Protein AF-A0A845XY53-F1 (afdb_monomer_lite)

Secondary structure (DSSP, 8-state):
-PPP--GGG--HHHHHHHH-------TTSSGGGTTTPPPPPHHHHHHHHHHHHHHHHHTTT---HHHHIIIIIHHHHHHTTTTSTT----PPPP---------

Structure (mmCIF, N/CA/C/O backbone):
data_AF-A0A845XY53-F1
#
_entry.id   AF-A0A845XY53-F1
#
loop_
_atom_site.group_PDB
_atom_site.id
_atom_site.type_symbol
_atom_site.label_atom_id
_atom_site.label_alt_id
_atom_site.label_comp_id
_atom_site.label_asym_id
_atom_site.label_entity_id
_atom_site.label_seq_id
_atom_site.pdbx_PDB_ins_code
_atom_site.Cartn_x
_atom_site.Cartn_y
_atom_site.Cartn_z
_atom_site.occupancy
_atom_site.B_iso_or_equiv
_atom_site.auth_seq_id
_atom_site.auth_comp_id
_atom_site.auth_asym_id
_atom_site.auth_atom_id
_atom_site.pdbx_PDB_model_num
ATOM 1 N N . MET A 1 1 ? 23.910 -23.567 -19.118 1.00 55.78 1 MET A N 1
ATOM 2 C CA . MET A 1 1 ? 24.424 -23.160 -17.791 1.00 55.78 1 MET A CA 1
ATOM 3 C C . MET A 1 1 ? 23.435 -22.165 -17.209 1.00 55.78 1 MET A C 1
ATOM 5 O O . MET A 1 1 ? 22.980 -21.318 -17.964 1.00 55.78 1 MET A O 1
ATOM 9 N N . ALA A 1 2 ? 23.038 -22.313 -15.944 1.00 73.25 2 ALA A N 1
ATOM 10 C CA . ALA A 1 2 ? 22.100 -21.394 -15.298 1.00 73.25 2 ALA A CA 1
ATOM 11 C C . ALA A 1 2 ? 22.874 -20.252 -14.625 1.00 73.25 2 ALA A C 1
ATOM 13 O O . ALA A 1 2 ? 23.869 -20.502 -13.947 1.00 73.25 2 ALA A O 1
ATOM 14 N N . THR A 1 3 ? 22.430 -19.014 -14.827 1.00 76.81 3 THR A N 1
ATOM 15 C CA . THR A 1 3 ? 23.0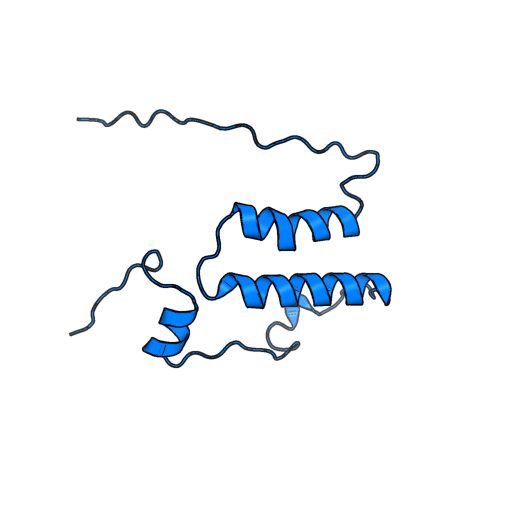25 -17.821 -14.215 1.00 76.81 3 THR A CA 1
ATOM 16 C C . THR A 1 3 ? 22.161 -17.391 -13.038 1.00 76.81 3 THR A C 1
ATOM 18 O O . THR A 1 3 ? 20.955 -17.218 -13.190 1.00 76.81 3 THR A O 1
ATOM 21 N N . ILE A 1 4 ? 22.772 -17.218 -11.866 1.00 83.00 4 ILE A N 1
ATOM 22 C CA . ILE A 1 4 ? 22.087 -16.728 -10.666 1.00 83.00 4 ILE A CA 1
ATOM 23 C C . ILE A 1 4 ? 22.080 -15.199 -10.716 1.00 83.00 4 ILE A C 1
ATOM 25 O O . ILE A 1 4 ? 23.132 -14.577 -10.870 1.00 83.00 4 ILE A O 1
ATOM 29 N N . ILE A 1 5 ? 20.900 -14.595 -10.588 1.00 81.00 5 ILE A N 1
ATOM 30 C CA . ILE A 1 5 ? 20.724 -13.141 -10.573 1.00 81.00 5 ILE A CA 1
ATOM 31 C C . ILE A 1 5 ? 20.254 -12.729 -9.178 1.00 81.00 5 ILE A C 1
ATOM 33 O O . ILE A 1 5 ? 19.333 -13.328 -8.631 1.00 81.00 5 ILE A O 1
ATOM 37 N N . SER A 1 6 ? 20.892 -11.710 -8.599 1.00 83.12 6 SER A N 1
ATOM 38 C CA . SER A 1 6 ? 20.473 -11.153 -7.309 1.00 83.12 6 SER A CA 1
ATOM 39 C C . SER A 1 6 ? 19.165 -10.367 -7.467 1.00 83.12 6 SER A C 1
ATOM 41 O O . SER A 1 6 ? 19.129 -9.484 -8.329 1.00 83.12 6 SER A O 1
ATOM 43 N N . PRO A 1 7 ? 18.137 -10.591 -6.625 1.00 74.81 7 PRO A N 1
ATOM 44 C CA . PRO A 1 7 ? 16.888 -9.822 -6.661 1.00 74.81 7 PRO A CA 1
ATOM 45 C C . PRO A 1 7 ? 17.100 -8.311 -6.517 1.00 74.81 7 PRO A C 1
ATOM 47 O O . PRO A 1 7 ? 16.433 -7.531 -7.180 1.00 74.81 7 PRO A O 1
ATOM 50 N N . SER A 1 8 ? 18.101 -7.890 -5.737 1.00 78.44 8 SER A N 1
ATOM 51 C CA . SER A 1 8 ? 18.461 -6.475 -5.550 1.00 78.44 8 SER A CA 1
ATOM 52 C C . SER A 1 8 ? 18.958 -5.759 -6.814 1.00 78.44 8 SER A C 1
ATOM 54 O O . SER A 1 8 ? 19.156 -4.549 -6.792 1.00 78.44 8 SER A O 1
ATOM 56 N N . LYS A 1 9 ? 19.196 -6.494 -7.908 1.00 81.56 9 LYS A N 1
ATOM 57 C CA . LYS A 1 9 ? 19.649 -5.960 -9.203 1.00 81.56 9 LYS A CA 1
ATOM 58 C C . LYS A 1 9 ? 18.551 -5.954 -10.268 1.00 81.56 9 LYS A C 1
ATOM 60 O O . LYS A 1 9 ? 18.861 -5.741 -11.438 1.00 81.56 9 LYS A O 1
ATOM 65 N N . LEU A 1 10 ? 17.310 -6.261 -9.897 1.00 81.31 10 LEU A N 1
ATOM 66 C CA . LEU A 1 10 ? 16.181 -6.340 -10.816 1.00 81.31 10 LEU A CA 1
ATOM 67 C C . LEU A 1 10 ? 15.070 -5.398 -10.352 1.00 81.31 10 LEU A C 1
ATOM 69 O O . LEU A 1 10 ? 14.668 -5.431 -9.191 1.00 81.31 10 LEU A O 1
ATOM 73 N N . SER A 1 11 ? 14.562 -4.584 -11.273 1.00 82.12 11 SER A N 1
ATOM 74 C CA . SER A 1 11 ? 13.266 -3.917 -11.118 1.00 82.12 11 SER A CA 1
ATOM 75 C C . SER A 1 11 ? 12.116 -4.892 -11.412 1.00 82.12 11 SER A C 1
ATOM 77 O O . SER A 1 11 ? 12.329 -5.969 -11.975 1.00 82.12 11 SER A O 1
ATOM 79 N N . LEU A 1 12 ? 10.878 -4.520 -11.072 1.00 80.31 12 LEU A N 1
ATOM 80 C CA . LEU A 1 12 ? 9.704 -5.292 -11.504 1.00 80.31 12 LEU A CA 1
ATOM 81 C C . LEU A 1 12 ? 9.615 -5.351 -13.036 1.00 80.31 12 LEU A C 1
ATOM 83 O O . LEU A 1 12 ? 9.391 -6.426 -13.587 1.00 80.31 12 LEU A O 1
ATOM 87 N N . SER A 1 13 ? 9.911 -4.240 -13.714 1.00 84.06 13 SER A N 1
ATOM 88 C CA . SER A 1 13 ? 9.966 -4.172 -15.179 1.00 84.06 13 SER A CA 1
ATOM 89 C C . SER A 1 13 ? 10.996 -5.149 -15.765 1.00 84.06 13 SER A C 1
ATOM 91 O O . SER A 1 13 ? 10.697 -5.885 -16.703 1.00 84.06 13 SER A O 1
ATOM 93 N N . ASP A 1 14 ? 12.189 -5.255 -15.160 1.00 86.81 14 ASP A N 1
ATOM 94 C CA . ASP A 1 14 ? 13.196 -6.247 -15.567 1.00 86.81 14 ASP A CA 1
ATOM 95 C C . ASP A 1 14 ? 12.678 -7.684 -15.463 1.00 86.81 14 ASP A C 1
ATOM 97 O O . ASP A 1 14 ? 13.035 -8.537 -16.280 1.00 86.81 14 ASP A O 1
ATOM 101 N N . VAL A 1 15 ? 11.899 -7.974 -14.420 1.00 86.50 15 VAL A N 1
ATOM 102 C CA . VAL A 1 15 ? 11.361 -9.308 -14.160 1.00 86.50 15 VAL A CA 1
ATOM 103 C C . VAL A 1 15 ? 10.274 -9.659 -15.179 1.00 86.50 15 VAL A C 1
ATOM 105 O O . VAL A 1 15 ? 10.305 -10.753 -15.750 1.00 86.50 15 VAL A O 1
ATOM 108 N N . GLU A 1 16 ? 9.361 -8.731 -15.463 1.00 88.31 16 GLU A N 1
ATOM 109 C CA . GLU A 1 16 ? 8.331 -8.885 -16.498 1.00 88.31 16 GLU A CA 1
ATOM 110 C C . GLU A 1 16 ? 8.966 -9.139 -17.874 1.00 88.31 16 GLU A C 1
ATOM 112 O O . GLU A 1 16 ? 8.638 -10.117 -18.552 1.00 88.31 16 GLU A O 1
ATOM 117 N N . ASP A 1 17 ? 9.960 -8.334 -18.257 1.00 89.12 17 ASP A N 1
ATOM 118 C CA . ASP A 1 17 ? 10.579 -8.417 -19.579 1.00 89.12 17 ASP A CA 1
ATOM 119 C C . ASP A 1 17 ? 11.420 -9.681 -19.782 1.00 89.12 17 ASP A C 1
ATOM 121 O O . ASP A 1 17 ? 11.328 -10.325 -20.842 1.00 89.12 17 ASP A O 1
ATOM 125 N N . LYS A 1 18 ? 12.240 -10.043 -18.784 1.00 89.56 18 LYS A N 1
ATOM 126 C CA . LYS A 1 18 ? 13.191 -11.167 -18.872 1.00 89.56 18 LYS A CA 1
ATOM 127 C C . LYS A 1 18 ? 12.512 -12.517 -18.706 1.00 89.56 18 LYS A C 1
ATOM 129 O O . LYS A 1 18 ? 12.895 -13.466 -19.387 1.00 89.56 18 LYS A O 1
ATOM 134 N N . PHE A 1 19 ? 11.521 -12.607 -17.823 1.00 89.31 19 PHE A N 1
ATOM 135 C CA . PHE A 1 19 ? 10.879 -13.876 -17.476 1.00 89.31 19 PHE A CA 1
ATOM 136 C C . PHE A 1 19 ? 9.470 -14.019 -18.055 1.00 89.31 19 PHE A C 1
ATOM 138 O O . PHE A 1 19 ? 8.852 -15.064 -17.870 1.00 89.31 19 PHE A O 1
ATOM 145 N N . LYS A 1 20 ? 8.977 -13.005 -18.785 1.00 89.75 20 LYS A N 1
ATOM 146 C CA . LYS A 1 20 ? 7.622 -12.973 -19.363 1.00 89.75 20 LYS A CA 1
ATOM 147 C C . LYS A 1 20 ? 6.534 -13.176 -18.307 1.00 89.75 20 LYS A C 1
ATOM 149 O O . LYS A 1 20 ? 5.489 -13.756 -18.595 1.00 89.75 20 LYS A O 1
ATOM 154 N N . LEU A 1 21 ? 6.802 -12.710 -17.087 1.00 88.81 21 LEU A N 1
ATOM 155 C CA . LEU A 1 21 ? 5.825 -12.718 -16.006 1.00 88.81 21 LEU A CA 1
ATOM 156 C C . LEU A 1 21 ? 4.789 -11.621 -16.232 1.00 88.81 21 LEU A C 1
ATOM 158 O O . LEU A 1 21 ? 5.062 -10.608 -16.874 1.00 88.81 21 LEU A O 1
ATOM 162 N N . GLN A 1 22 ? 3.595 -11.853 -15.702 1.00 86.06 22 GLN A N 1
ATOM 163 C CA . GLN A 1 22 ? 2.476 -10.927 -15.773 1.00 86.06 22 GLN A CA 1
ATOM 164 C C . GLN A 1 22 ? 1.928 -10.708 -14.370 1.00 86.06 22 GLN A C 1
ATOM 166 O O . GLN A 1 22 ? 1.860 -11.644 -13.571 1.00 86.06 22 GLN A O 1
ATOM 171 N N . GLU A 1 23 ? 1.523 -9.475 -14.082 1.00 82.88 23 GLU A N 1
ATOM 172 C CA . GLU A 1 23 ? 0.790 -9.170 -12.862 1.00 82.88 23 GLU A CA 1
ATOM 173 C C . GLU A 1 23 ? -0.556 -9.908 -12.863 1.00 82.88 23 GLU A C 1
ATOM 175 O O . GLU A 1 23 ? -1.335 -9.815 -13.815 1.00 82.88 23 GLU A O 1
ATOM 180 N N . VAL A 1 24 ? -0.857 -10.610 -11.771 1.00 87.50 24 VAL A N 1
ATOM 181 C CA . VAL A 1 24 ? -2.179 -11.200 -11.572 1.00 87.50 24 VAL A CA 1
ATOM 182 C C . VAL A 1 24 ? -3.132 -10.131 -11.042 1.00 87.50 24 VAL A C 1
ATOM 184 O O . VAL A 1 24 ? -2.927 -9.570 -9.968 1.00 87.50 24 VAL A O 1
ATOM 187 N N . ILE A 1 25 ? -4.183 -9.848 -11.810 1.00 84.00 25 ILE A N 1
ATOM 188 C CA . ILE A 1 25 ? -5.220 -8.861 -11.461 1.00 84.00 25 ILE A CA 1
ATOM 189 C C . ILE A 1 25 ? -6.507 -9.494 -10.928 1.00 84.00 25 ILE A C 1
ATOM 191 O O . ILE A 1 25 ? -7.432 -8.764 -10.576 1.00 84.00 25 ILE A O 1
ATOM 195 N N . ASP A 1 26 ? -6.560 -10.822 -10.885 1.00 88.81 26 ASP A N 1
ATOM 196 C CA . ASP A 1 26 ? -7.700 -11.580 -10.389 1.00 88.81 26 ASP A CA 1
ATOM 197 C C . ASP A 1 26 ? -7.870 -11.367 -8.871 1.00 88.81 26 ASP A C 1
ATOM 199 O O . ASP A 1 26 ? -6.971 -11.727 -8.102 1.00 88.81 26 ASP A O 1
ATOM 203 N N . PRO A 1 27 ? -8.992 -10.773 -8.417 1.00 82.38 27 PRO A N 1
ATOM 204 C CA . PRO A 1 27 ? -9.271 -10.591 -6.996 1.00 82.38 27 PRO A CA 1
ATOM 205 C C . PRO A 1 27 ? -9.380 -11.907 -6.217 1.00 82.38 27 PRO A C 1
ATOM 207 O O . PRO A 1 27 ? -9.170 -11.897 -5.008 1.00 82.38 27 PRO A O 1
ATOM 210 N N . GLU A 1 28 ? -9.695 -13.017 -6.889 1.00 86.00 28 GLU A N 1
ATOM 211 C CA . GLU A 1 28 ? -9.848 -14.340 -6.275 1.00 86.00 28 GLU A CA 1
ATOM 212 C C . GLU A 1 28 ? -8.549 -15.155 -6.280 1.00 86.00 28 GLU A C 1
ATOM 214 O O . GLU A 1 28 ? -8.548 -16.306 -5.858 1.00 86.00 28 GLU A O 1
ATOM 219 N N . PHE A 1 29 ? -7.424 -14.577 -6.719 1.00 89.06 29 PHE A N 1
ATOM 220 C CA . PHE A 1 29 ? -6.147 -15.296 -6.757 1.00 89.06 29 PHE A CA 1
ATOM 221 C C . PHE A 1 29 ? -5.621 -15.665 -5.361 1.00 89.06 29 PHE A C 1
ATOM 223 O O . PHE A 1 29 ? -5.014 -16.720 -5.193 1.00 89.06 29 PHE A O 1
ATOM 230 N N . PHE A 1 30 ? -5.879 -14.807 -4.369 1.00 88.31 30 PHE A N 1
ATOM 231 C CA . PHE A 1 30 ? -5.627 -15.065 -2.948 1.00 88.31 30 PHE A CA 1
ATOM 232 C C . PHE A 1 30 ? -6.958 -15.004 -2.190 1.00 88.31 30 PHE A C 1
ATOM 234 O O . PHE A 1 30 ? -7.254 -13.983 -1.556 1.00 88.31 30 PHE A O 1
ATOM 241 N N . PRO A 1 31 ? -7.803 -16.047 -2.294 1.00 86.56 31 PRO A N 1
ATOM 242 C CA . PRO A 1 31 ? -9.128 -16.044 -1.679 1.00 86.56 31 PRO A CA 1
ATOM 243 C C . PRO A 1 31 ? -9.043 -15.829 -0.161 1.00 86.56 31 PRO A C 1
ATOM 245 O O . PRO A 1 31 ? -9.849 -15.099 0.413 1.00 86.56 31 PRO A O 1
ATOM 248 N N . GLU A 1 32 ? -7.989 -16.335 0.482 1.00 89.50 32 GLU A N 1
ATOM 249 C CA . GLU A 1 32 ? -7.723 -16.146 1.908 1.00 89.50 32 GLU A CA 1
ATOM 250 C C . GLU A 1 32 ? -7.553 -14.673 2.317 1.00 89.50 32 GLU A C 1
ATOM 252 O O . GLU A 1 32 ? -7.736 -14.331 3.484 1.00 89.50 32 GLU A O 1
ATOM 257 N N . CYS A 1 33 ? -7.210 -13.792 1.372 1.00 83.25 33 CYS A N 1
ATOM 258 C CA . CYS A 1 33 ? -7.064 -12.359 1.608 1.00 83.25 33 CYS A CA 1
ATOM 259 C C . CYS A 1 33 ? -8.364 -11.572 1.412 1.00 83.25 33 CYS A C 1
ATOM 261 O O . CYS A 1 33 ? -8.387 -10.389 1.743 1.00 83.25 33 CYS A O 1
ATOM 263 N N . VAL A 1 34 ? -9.419 -12.181 0.863 1.00 83.00 34 VAL A N 1
ATOM 264 C CA . VAL A 1 34 ? -10.716 -11.525 0.600 1.00 83.00 34 VAL A CA 1
ATOM 265 C C . VAL A 1 34 ? -11.876 -12.165 1.363 1.00 83.00 34 VAL A C 1
ATOM 267 O O . VAL A 1 34 ? -12.925 -11.540 1.535 1.00 83.00 34 VAL A O 1
ATOM 270 N N . GLU A 1 35 ? -11.692 -13.382 1.868 1.00 88.44 35 GLU A N 1
ATOM 271 C CA . GLU A 1 35 ? -12.675 -14.074 2.692 1.00 88.44 35 GLU A CA 1
ATOM 272 C C . GLU A 1 35 ? -12.871 -13.400 4.060 1.00 88.44 35 GLU A C 1
ATOM 274 O O . GLU A 1 35 ? -11.926 -13.000 4.736 1.00 88.44 35 GLU A O 1
ATOM 279 N N . ASN A 1 36 ? -14.131 -13.323 4.504 1.00 87.88 36 ASN A N 1
ATOM 280 C CA . ASN A 1 36 ? -14.532 -12.839 5.834 1.00 87.88 36 ASN A CA 1
ATOM 281 C C . ASN A 1 36 ? -14.080 -11.407 6.191 1.00 87.88 36 ASN A C 1
ATOM 283 O O . ASN A 1 36 ? -14.016 -11.055 7.371 1.00 87.88 36 ASN A O 1
ATOM 287 N N . LEU A 1 37 ? -13.803 -10.562 5.195 1.00 87.50 37 LEU A N 1
ATOM 288 C CA . LEU A 1 37 ? -13.498 -9.154 5.427 1.00 87.50 37 LEU A CA 1
ATOM 289 C C . LEU A 1 37 ? -14.762 -8.327 5.724 1.00 87.50 37 LEU A C 1
ATOM 291 O O . LEU A 1 37 ? -15.838 -8.610 5.187 1.00 87.50 37 LEU A O 1
ATOM 295 N N . PRO A 1 38 ? -14.649 -7.268 6.547 1.00 88.94 38 PRO A N 1
ATOM 296 C CA . PRO A 1 38 ? -15.733 -6.311 6.719 1.00 88.94 38 PRO A CA 1
ATOM 297 C C . PRO A 1 38 ? -16.044 -5.601 5.396 1.00 88.94 38 PRO A C 1
ATOM 299 O O . PRO A 1 38 ? -15.167 -5.393 4.554 1.00 88.94 38 PRO A O 1
ATOM 302 N N . GLN A 1 39 ? -17.303 -5.198 5.215 1.00 89.94 39 GLN A N 1
ATOM 303 C CA . GLN A 1 39 ? -17.669 -4.392 4.056 1.00 89.94 39 GLN A CA 1
ATOM 304 C C . GLN A 1 39 ? -17.082 -2.988 4.171 1.00 89.94 39 GLN A C 1
ATOM 306 O O . GLN A 1 39 ? -17.227 -2.327 5.196 1.00 89.94 39 GLN A O 1
ATOM 311 N N . LEU A 1 40 ? -16.458 -2.544 3.084 1.00 91.38 40 LEU A N 1
ATOM 312 C CA . LEU A 1 40 ? -15.958 -1.185 2.934 1.00 91.38 40 LEU A CA 1
ATOM 313 C C . LEU A 1 40 ? -17.083 -0.258 2.476 1.00 91.38 40 LEU A C 1
ATOM 315 O O . LEU A 1 40 ? -17.882 -0.613 1.603 1.00 91.38 40 LEU A O 1
ATOM 319 N N . SER A 1 41 ? -17.094 0.954 3.014 1.00 94.69 41 SER A N 1
ATOM 320 C CA . SER A 1 41 ? -17.845 2.072 2.458 1.00 94.69 41 SER A CA 1
ATOM 321 C C . SER A 1 41 ? -17.300 2.476 1.084 1.00 94.69 41 SER A C 1
ATOM 323 O O . SER A 1 41 ? -16.164 2.173 0.711 1.00 94.69 41 SER A O 1
ATOM 325 N N . GLU A 1 42 ? -18.112 3.215 0.330 1.00 95.50 42 GLU A N 1
ATOM 326 C CA . GLU A 1 42 ? -17.718 3.723 -0.986 1.00 95.50 42 GLU A CA 1
ATOM 327 C C . GLU A 1 42 ? -16.478 4.629 -0.910 1.00 95.50 42 GLU A C 1
ATOM 329 O O . GLU A 1 42 ? -15.585 4.549 -1.750 1.00 95.50 42 GLU A O 1
ATOM 334 N N . ILE A 1 43 ? -16.387 5.453 0.136 1.00 93.88 43 ILE A N 1
ATOM 335 C CA . ILE A 1 43 ? -15.258 6.368 0.338 1.00 93.88 43 ILE A CA 1
ATOM 336 C C . ILE A 1 43 ? -13.974 5.578 0.614 1.00 93.88 43 ILE A C 1
ATOM 338 O O . ILE A 1 43 ? -12.948 5.843 -0.012 1.00 93.88 43 ILE A O 1
ATOM 342 N N . GLU A 1 44 ? -14.029 4.578 1.500 1.00 94.06 44 GLU A N 1
ATOM 343 C CA . GLU A 1 44 ? -12.877 3.715 1.792 1.00 94.06 44 GLU A CA 1
ATOM 344 C C . GLU A 1 44 ? -12.395 2.993 0.534 1.00 94.06 44 GLU A C 1
ATOM 346 O O . GLU A 1 44 ? -11.197 2.982 0.248 1.00 94.06 44 GLU A O 1
ATOM 351 N N . ARG A 1 45 ? -13.324 2.454 -0.265 1.00 93.75 45 ARG A N 1
ATOM 352 C CA . ARG A 1 45 ? -12.999 1.792 -1.532 1.00 93.75 45 ARG A CA 1
ATOM 353 C C . ARG A 1 45 ? -12.278 2.734 -2.494 1.00 93.75 45 ARG A C 1
ATOM 355 O O . ARG A 1 45 ? -11.208 2.386 -2.983 1.00 93.75 45 ARG A O 1
ATOM 362 N N . GLN A 1 46 ? -12.802 3.940 -2.707 1.00 94.94 46 GLN A N 1
ATOM 363 C CA . GLN A 1 46 ? -12.182 4.925 -3.600 1.00 94.94 46 GLN A CA 1
ATOM 364 C C . GLN A 1 46 ? -10.775 5.333 -3.140 1.00 94.94 46 GLN A C 1
ATOM 366 O O . GLN A 1 46 ? -9.869 5.501 -3.963 1.00 94.94 46 GLN A O 1
ATOM 371 N N . MET A 1 47 ? -10.565 5.475 -1.828 1.00 93.44 47 MET A N 1
ATOM 372 C CA . MET A 1 47 ? -9.249 5.792 -1.269 1.00 93.44 47 MET A CA 1
ATOM 373 C C . MET A 1 47 ? -8.255 4.638 -1.464 1.00 93.44 47 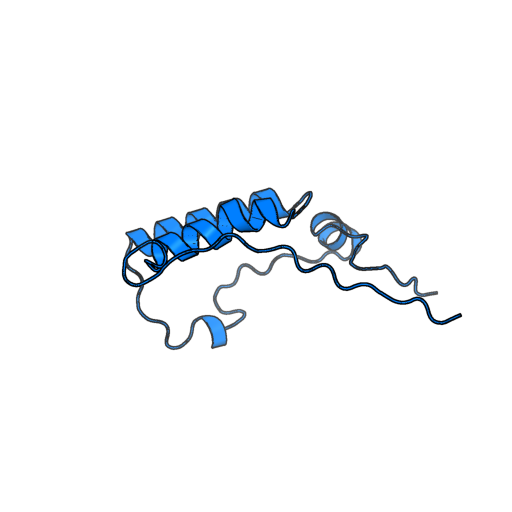MET A C 1
ATOM 375 O O . MET A 1 47 ? -7.118 4.881 -1.880 1.00 93.44 47 MET A O 1
ATOM 379 N N . LEU A 1 48 ? -8.687 3.394 -1.238 1.00 93.38 48 LEU A N 1
ATOM 380 C CA . LEU A 1 48 ? -7.870 2.195 -1.453 1.00 93.38 48 LEU A CA 1
ATOM 381 C C . LEU A 1 48 ? -7.525 1.986 -2.932 1.00 93.38 48 LEU A C 1
ATOM 383 O O . LEU A 1 48 ? -6.367 1.718 -3.259 1.00 93.38 48 LEU A O 1
ATOM 387 N N . ASP A 1 49 ? -8.490 2.180 -3.834 1.00 93.31 49 ASP A N 1
ATOM 388 C CA . ASP A 1 49 ? -8.275 2.075 -5.280 1.00 93.31 49 ASP A CA 1
ATOM 389 C C . ASP A 1 49 ? -7.246 3.104 -5.764 1.00 93.31 49 ASP A C 1
ATOM 391 O O . ASP A 1 49 ? -6.347 2.779 -6.547 1.00 93.31 49 ASP A O 1
ATOM 395 N N . ARG A 1 50 ? -7.305 4.335 -5.238 1.00 93.25 50 ARG A N 1
ATOM 396 C CA . ARG A 1 50 ? -6.312 5.375 -5.530 1.00 93.25 50 ARG A CA 1
ATOM 397 C C . ARG A 1 50 ? -4.919 5.009 -5.013 1.00 93.25 50 ARG A C 1
ATOM 399 O O . ARG A 1 50 ? -3.947 5.176 -5.750 1.00 93.25 50 ARG A O 1
ATOM 406 N N . ALA A 1 51 ? -4.805 4.512 -3.780 1.00 92.44 51 ALA A N 1
ATOM 407 C CA . ALA A 1 51 ? -3.523 4.083 -3.213 1.00 92.44 51 ALA A CA 1
ATOM 408 C C . ALA A 1 51 ? -2.899 2.944 -4.042 1.00 92.44 51 ALA A C 1
ATOM 410 O O . ALA A 1 51 ? -1.721 3.009 -4.404 1.00 92.44 51 ALA A O 1
ATOM 411 N N . LYS A 1 52 ? -3.712 1.954 -4.438 1.00 90.31 52 LYS A N 1
ATOM 412 C CA . LYS A 1 52 ? -3.304 0.847 -5.317 1.00 90.31 52 LYS A CA 1
ATOM 413 C C . LYS A 1 52 ? -2.815 1.348 -6.676 1.00 90.31 52 LYS A C 1
ATOM 415 O O . LYS A 1 52 ? -1.750 0.932 -7.128 1.00 90.31 52 LYS A O 1
ATOM 420 N N . ALA A 1 53 ? -3.563 2.244 -7.322 1.00 90.50 53 ALA A N 1
ATOM 421 C CA . ALA A 1 53 ? -3.188 2.802 -8.621 1.00 90.50 53 ALA A CA 1
ATOM 422 C C . ALA A 1 53 ? -1.865 3.586 -8.557 1.00 90.50 53 ALA A C 1
ATOM 424 O O . ALA A 1 53 ? -0.992 3.388 -9.403 1.00 90.50 53 ALA A O 1
ATOM 425 N N . ASN A 1 54 ? -1.688 4.419 -7.526 1.00 89.50 54 ASN A N 1
ATOM 426 C CA . ASN A 1 54 ? -0.453 5.177 -7.316 1.00 89.50 54 ASN A CA 1
ATOM 427 C C . ASN A 1 54 ? 0.749 4.251 -7.111 1.00 89.50 54 ASN A C 1
ATOM 429 O O . ASN A 1 54 ? 1.781 4.441 -7.753 1.00 89.50 54 ASN A O 1
ATOM 433 N N . TYR A 1 55 ? 0.611 3.234 -6.253 1.00 87.12 55 TYR A N 1
ATOM 434 C CA . TYR A 1 55 ? 1.671 2.256 -6.022 1.00 87.12 55 TYR A CA 1
ATOM 435 C C . TYR A 1 55 ? 2.084 1.558 -7.318 1.00 87.12 55 TYR A C 1
ATOM 437 O O . TYR A 1 55 ? 3.262 1.572 -7.656 1.00 87.12 55 TYR A O 1
ATOM 445 N N . LYS A 1 56 ? 1.118 1.021 -8.077 1.00 85.19 56 LYS A N 1
ATOM 446 C CA . LYS A 1 56 ? 1.380 0.324 -9.347 1.00 85.19 56 LYS A CA 1
ATOM 447 C C . LYS A 1 56 ? 2.097 1.184 -10.380 1.00 85.19 56 LYS A C 1
ATOM 449 O O . LYS A 1 56 ? 2.872 0.665 -11.175 1.00 85.19 56 LYS A O 1
ATOM 454 N N . TYR A 1 57 ? 1.788 2.477 -10.427 1.00 84.81 57 TYR A N 1
ATOM 455 C CA . TYR A 1 57 ? 2.457 3.389 -11.344 1.00 84.81 57 TYR A CA 1
ATOM 456 C C . TYR A 1 57 ? 3.910 3.628 -10.921 1.00 84.81 57 TYR A C 1
ATOM 458 O O . TYR A 1 57 ? 4.817 3.529 -11.740 1.00 84.81 57 TYR A O 1
ATOM 466 N N . LEU A 1 58 ? 4.130 3.909 -9.636 1.00 83.56 58 LEU A N 1
ATOM 467 C CA . LEU A 1 58 ? 5.438 4.308 -9.123 1.00 83.56 58 LEU A CA 1
ATOM 468 C C . LEU A 1 58 ? 6.395 3.125 -8.917 1.00 83.56 58 LEU A C 1
ATOM 470 O O . LEU A 1 58 ? 7.608 3.312 -8.928 1.00 83.56 58 LEU A O 1
ATOM 474 N N . SER A 1 59 ? 5.876 1.906 -8.750 1.00 78.75 59 SER A N 1
ATOM 475 C CA . SER A 1 59 ? 6.690 0.723 -8.466 1.00 78.75 59 SER A CA 1
ATOM 476 C C . SER A 1 59 ? 7.436 0.137 -9.664 1.00 78.75 59 SER A C 1
ATOM 478 O O . SER A 1 59 ? 8.253 -0.767 -9.487 1.00 78.75 59 SER A O 1
ATOM 480 N N . LYS A 1 60 ? 7.196 0.655 -10.872 1.00 75.75 60 LYS A N 1
ATOM 481 C CA . LYS A 1 60 ? 7.784 0.131 -12.112 1.00 75.75 60 LYS A CA 1
ATOM 482 C C . LYS A 1 60 ? 9.274 0.424 -12.269 1.00 75.75 60 LYS A C 1
ATOM 484 O O . LYS A 1 60 ? 9.995 -0.431 -12.779 1.00 75.75 60 LYS A O 1
ATOM 489 N N . ASP A 1 61 ? 9.730 1.586 -11.805 1.00 67.75 61 ASP A N 1
ATOM 490 C CA . ASP A 1 61 ? 11.077 2.079 -12.122 1.00 67.75 61 ASP A CA 1
ATOM 491 C C . ASP A 1 61 ? 12.015 2.125 -10.905 1.00 67.75 61 ASP A C 1
ATOM 493 O O . ASP A 1 61 ? 13.196 1.807 -11.038 1.00 67.75 61 ASP A O 1
ATOM 497 N N . LEU A 1 62 ? 11.515 2.462 -9.707 1.00 62.78 62 LEU A N 1
ATOM 498 C CA . LEU A 1 62 ? 12.260 2.324 -8.450 1.00 62.78 62 LEU A CA 1
ATOM 499 C C . LEU A 1 62 ? 11.317 2.490 -7.247 1.00 62.78 62 LEU A C 1
ATOM 501 O O . LEU A 1 62 ? 10.791 3.575 -7.000 1.00 62.78 62 LEU A O 1
ATOM 505 N N . VAL A 1 63 ? 11.123 1.431 -6.460 1.00 62.56 63 VAL A N 1
ATOM 506 C CA . VAL A 1 63 ? 10.359 1.518 -5.207 1.00 62.56 63 VAL A CA 1
ATOM 507 C C . VAL A 1 63 ? 11.296 1.990 -4.100 1.00 62.56 63 VAL A C 1
ATOM 509 O O . VAL A 1 63 ? 11.918 1.187 -3.409 1.00 62.56 63 VAL A O 1
ATOM 512 N N . LEU A 1 64 ? 11.422 3.306 -3.950 1.00 74.06 64 LEU A N 1
ATOM 513 C CA . LEU A 1 64 ? 12.070 3.888 -2.778 1.00 74.06 64 LEU A CA 1
ATOM 514 C C . LEU A 1 64 ? 11.143 3.732 -1.571 1.00 74.06 64 LEU A C 1
ATOM 516 O O . LEU A 1 64 ? 9.945 4.008 -1.660 1.00 74.06 64 LEU A O 1
ATOM 520 N N . GLU A 1 65 ? 11.702 3.306 -0.445 1.00 80.94 65 GLU A N 1
ATOM 521 C CA . GLU A 1 65 ? 10.976 3.119 0.814 1.00 80.94 65 GLU A CA 1
ATOM 522 C C . GLU A 1 65 ? 10.128 4.348 1.179 1.00 80.94 65 GLU A C 1
ATOM 524 O O . GLU A 1 65 ? 8.935 4.224 1.454 1.00 80.94 65 GLU A O 1
ATOM 529 N N . ASP A 1 66 ? 10.709 5.545 1.073 1.00 82.94 66 ASP A N 1
ATOM 530 C CA . ASP A 1 66 ? 10.030 6.814 1.358 1.00 82.94 66 ASP A CA 1
ATOM 531 C C . ASP A 1 66 ? 8.804 7.050 0.474 1.00 82.94 66 ASP A C 1
ATOM 533 O O . ASP A 1 66 ? 7.783 7.584 0.915 1.00 82.94 66 ASP A O 1
ATOM 537 N N . LEU A 1 67 ? 8.872 6.615 -0.782 1.00 84.12 67 LEU A N 1
ATOM 538 C CA . LEU A 1 67 ? 7.760 6.742 -1.705 1.00 84.12 67 LEU A CA 1
ATOM 539 C C . LEU A 1 67 ? 6.631 5.774 -1.333 1.00 84.12 67 LEU A C 1
ATOM 541 O O . LEU A 1 67 ? 5.472 6.185 -1.328 1.00 84.12 67 LEU A O 1
ATOM 545 N N . VAL A 1 68 ? 6.949 4.541 -0.924 1.00 85.06 68 VAL A N 1
ATOM 546 C CA . VAL A 1 68 ? 5.950 3.599 -0.378 1.00 85.06 68 VAL A CA 1
ATOM 547 C C . VAL A 1 68 ? 5.310 4.160 0.886 1.00 85.06 68 VAL A C 1
ATOM 549 O O . VAL A 1 68 ? 4.083 4.113 1.021 1.00 85.06 68 VAL A O 1
ATOM 552 N N . LYS A 1 69 ? 6.116 4.745 1.782 1.00 89.00 69 LYS A N 1
ATOM 553 C CA . LYS A 1 69 ? 5.618 5.415 2.987 1.00 89.00 69 LYS A CA 1
ATOM 554 C C . LYS A 1 69 ? 4.605 6.497 2.616 1.00 89.00 69 LYS A C 1
ATOM 556 O O . LYS A 1 69 ? 3.505 6.515 3.156 1.00 89.00 69 LYS A O 1
ATOM 561 N N . MET A 1 70 ? 4.928 7.345 1.643 1.00 87.88 70 MET A N 1
ATOM 562 C CA . MET A 1 70 ? 4.073 8.462 1.244 1.00 87.88 70 MET A CA 1
ATOM 563 C C . MET A 1 70 ? 2.782 8.038 0.530 1.00 87.88 70 MET A C 1
ATOM 565 O O . MET A 1 70 ? 1.731 8.617 0.797 1.00 87.88 70 MET A O 1
ATOM 569 N N . VAL A 1 71 ? 2.839 7.075 -0.396 1.00 89.31 71 VAL A N 1
ATOM 570 C CA . VAL A 1 71 ? 1.712 6.790 -1.311 1.00 89.31 71 VAL A CA 1
ATOM 571 C C . VAL A 1 71 ? 0.865 5.587 -0.909 1.00 89.31 71 VAL A C 1
ATOM 573 O O . VAL A 1 71 ? -0.240 5.436 -1.429 1.00 89.31 71 VAL A O 1
ATOM 576 N N . VAL A 1 72 ? 1.364 4.754 0.009 1.00 90.19 72 VAL A N 1
ATOM 577 C CA . VAL A 1 72 ? 0.663 3.563 0.505 1.00 90.19 72 VAL A CA 1
ATOM 578 C C . VAL A 1 72 ? 0.471 3.638 2.011 1.00 90.19 72 VAL A C 1
ATOM 580 O O . VAL A 1 72 ? -0.664 3.672 2.476 1.00 90.19 72 VAL A O 1
ATOM 583 N N . VAL A 1 73 ? 1.560 3.695 2.781 1.00 91.62 73 VAL A N 1
ATOM 584 C CA . VAL A 1 73 ? 1.480 3.531 4.241 1.00 91.62 73 VAL A CA 1
ATOM 585 C C . VAL A 1 73 ? 0.739 4.696 4.888 1.00 91.62 73 VAL A C 1
ATOM 587 O O . VAL A 1 73 ? -0.222 4.471 5.617 1.00 91.62 73 VAL A O 1
ATOM 590 N N . SER A 1 74 ? 1.132 5.937 4.597 1.00 92.25 74 SER A N 1
ATOM 591 C CA . SER A 1 74 ? 0.512 7.117 5.202 1.00 92.25 74 SER A CA 1
ATOM 592 C C . SER A 1 74 ? -0.989 7.235 4.890 1.00 92.25 74 SER A C 1
ATOM 594 O O . SER A 1 74 ? -1.760 7.422 5.830 1.00 92.25 74 SER A O 1
ATOM 596 N N . PRO A 1 75 ? -1.455 7.050 3.635 1.00 93.19 75 PRO A N 1
ATOM 597 C CA . PRO A 1 75 ? -2.887 7.014 3.335 1.00 93.19 75 PRO A CA 1
ATOM 598 C C . PRO A 1 75 ? -3.656 5.917 4.079 1.00 93.19 75 PRO A C 1
ATOM 600 O O . PRO A 1 75 ? -4.777 6.155 4.518 1.00 93.19 75 PRO A O 1
ATOM 603 N N . LEU A 1 76 ? -3.073 4.723 4.241 1.00 93.88 76 LEU A N 1
ATOM 604 C CA . LEU A 1 76 ? -3.719 3.631 4.976 1.00 93.88 76 LEU A CA 1
ATOM 605 C C . LEU A 1 76 ? -3.808 3.923 6.476 1.00 93.88 76 LEU A C 1
ATOM 607 O O . LEU A 1 76 ? -4.823 3.619 7.098 1.00 93.88 76 LEU A O 1
ATOM 611 N N . LEU A 1 77 ? -2.767 4.528 7.055 1.00 93.19 77 LEU A N 1
ATOM 612 C CA . LEU A 1 77 ? -2.773 4.938 8.458 1.00 93.19 77 LEU A CA 1
ATOM 613 C C . LEU A 1 77 ? -3.826 6.016 8.727 1.00 93.19 77 LEU A C 1
ATOM 615 O O . LEU A 1 77 ? -4.517 5.946 9.744 1.00 93.19 77 LEU A O 1
ATOM 619 N N . ASP A 1 78 ? -3.966 6.977 7.814 1.00 92.69 78 ASP A N 1
ATOM 620 C CA . ASP A 1 78 ? -5.014 7.995 7.881 1.00 92.69 78 ASP A CA 1
ATOM 621 C C . ASP A 1 78 ? -6.409 7.366 7.786 1.00 92.69 78 ASP A C 1
ATOM 623 O O . ASP A 1 78 ? -7.247 7.587 8.660 1.00 92.69 78 ASP A O 1
ATOM 627 N N . LEU A 1 79 ? -6.626 6.500 6.786 1.00 93.12 79 LEU A N 1
ATOM 628 C CA . LEU A 1 79 ? -7.905 5.819 6.565 1.00 93.12 79 LEU A CA 1
ATOM 629 C C . LEU A 1 79 ? -8.332 4.974 7.772 1.00 93.12 79 LEU A C 1
ATOM 631 O O . LEU A 1 79 ? -9.502 4.960 8.138 1.00 93.12 79 LEU A O 1
ATOM 635 N N . ALA A 1 80 ? -7.377 4.305 8.419 1.00 91.75 80 ALA A N 1
ATOM 636 C CA . ALA A 1 80 ? -7.618 3.508 9.618 1.00 91.75 80 ALA A CA 1
ATOM 637 C C . 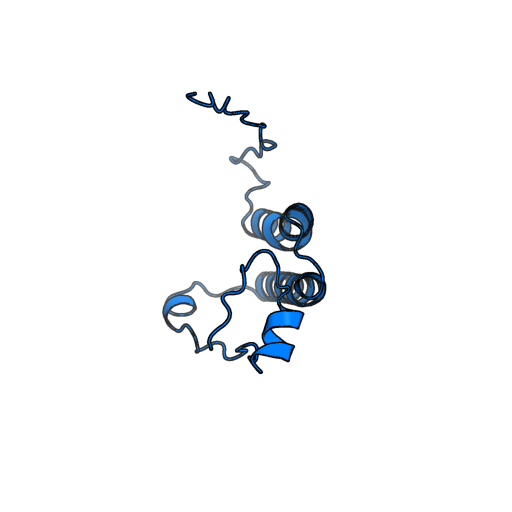ALA A 1 80 ? -7.714 4.345 10.913 1.00 91.75 80 ALA A C 1
ATOM 639 O O . ALA A 1 80 ? -7.892 3.786 11.995 1.00 91.75 80 ALA A O 1
ATOM 640 N N . GLY A 1 81 ? -7.589 5.676 10.835 1.00 93.12 81 GLY A N 1
ATOM 641 C CA . GLY A 1 81 ? -7.719 6.577 11.981 1.00 93.12 81 GLY A CA 1
ATOM 642 C C . GLY A 1 81 ? -6.512 6.589 12.925 1.00 93.12 81 GLY A C 1
ATOM 643 O O . GLY A 1 81 ? -6.605 7.122 14.029 1.00 93.12 81 GLY A O 1
ATOM 644 N N . PHE A 1 82 ? -5.354 6.058 12.519 1.00 93.62 82 PHE A N 1
ATOM 645 C CA . PHE A 1 82 ? -4.154 6.008 13.370 1.00 93.62 82 PHE A CA 1
ATOM 646 C C . PHE A 1 82 ? -3.514 7.379 13.626 1.00 93.62 82 PHE A C 1
ATOM 648 O O . PHE A 1 82 ? -2.649 7.510 14.494 1.00 93.62 82 PHE A O 1
ATOM 655 N N . TYR A 1 83 ? -3.940 8.412 12.900 1.00 92.50 83 TYR A N 1
ATOM 656 C CA . TYR A 1 83 ? -3.556 9.803 13.153 1.00 92.50 83 TYR A CA 1
ATOM 657 C C . TYR A 1 83 ? -4.473 10.510 14.156 1.00 92.50 83 TYR A C 1
ATOM 659 O O . TYR A 1 83 ? -4.232 11.663 14.513 1.00 92.50 83 TYR A O 1
ATOM 667 N N . GLN A 1 84 ? -5.505 9.818 14.638 1.00 93.69 84 GLN A N 1
ATOM 668 C CA . GLN A 1 84 ? -6.478 10.342 15.586 1.00 93.69 84 GLN A CA 1
ATOM 669 C C . GLN A 1 84 ? -6.217 9.798 17.004 1.00 93.69 84 GLN A C 1
ATOM 671 O O . GLN A 1 84 ? -5.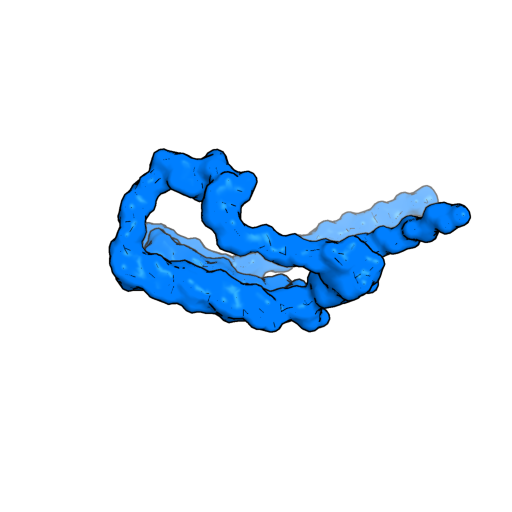594 8.745 17.175 1.00 93.69 84 GLN A O 1
ATOM 676 N N . PRO A 1 85 ? -6.690 10.492 18.059 1.00 93.12 85 PRO A N 1
ATOM 677 C CA . PRO A 1 85 ? -6.630 9.967 19.420 1.00 93.12 85 PRO A CA 1
ATOM 678 C C . PRO A 1 85 ? -7.276 8.571 19.532 1.00 93.12 85 PRO A C 1
ATOM 680 O O . PRO A 1 85 ? -8.291 8.327 18.883 1.00 93.12 85 PRO A O 1
ATOM 683 N N . PRO A 1 86 ? -6.748 7.666 20.382 1.00 93.94 86 PRO A N 1
ATOM 684 C CA . PRO A 1 86 ? -5.674 7.867 21.362 1.00 93.94 86 PRO A CA 1
ATOM 685 C C . PRO A 1 86 ? -4.258 7.621 20.809 1.00 93.94 86 PRO A C 1
ATOM 687 O O . PRO A 1 86 ? -3.293 7.604 21.581 1.00 93.94 86 PRO A O 1
ATOM 690 N N . PHE A 1 87 ? -4.116 7.405 19.502 1.00 92.25 87 PHE A N 1
ATOM 691 C CA . PHE A 1 87 ? -2.839 7.058 18.894 1.00 92.25 87 PHE A CA 1
ATOM 692 C C . PHE A 1 87 ? -1.902 8.269 18.820 1.00 92.25 87 PHE A C 1
ATOM 694 O O . PHE A 1 87 ? -2.322 9.417 18.670 1.00 92.25 87 PHE A O 1
ATOM 701 N N . LYS A 1 88 ? -0.598 8.008 18.965 1.00 86.44 88 LYS A N 1
ATOM 702 C CA . LYS A 1 88 ? 0.463 9.011 18.825 1.00 86.44 88 LYS A CA 1
ATOM 703 C C . LYS A 1 88 ? 1.518 8.481 17.875 1.00 86.44 88 LYS A C 1
ATOM 705 O O . LYS A 1 88 ? 2.258 7.563 18.225 1.00 86.44 88 LYS A O 1
ATOM 710 N N . VAL A 1 89 ? 1.599 9.087 16.699 1.00 82.56 89 VAL A N 1
ATOM 711 C CA . VAL A 1 89 ? 2.646 8.782 15.727 1.00 82.56 89 VAL A CA 1
ATOM 712 C C . VAL A 1 89 ? 3.973 9.338 16.232 1.00 82.56 89 VAL A C 1
ATOM 714 O O . VAL A 1 89 ? 4.045 10.467 16.721 1.00 82.56 89 VAL A O 1
ATOM 717 N N . LYS A 1 90 ? 5.029 8.536 16.119 1.00 81.38 90 LYS A N 1
ATOM 718 C CA . LYS A 1 90 ? 6.411 8.966 16.328 1.00 81.38 90 LYS A CA 1
ATOM 719 C C . LYS A 1 90 ? 7.169 8.752 15.029 1.00 81.38 90 LYS A C 1
ATOM 721 O O . LYS A 1 90 ? 6.914 7.768 14.340 1.00 81.38 90 LYS A O 1
ATOM 726 N N . ALA A 1 91 ? 8.084 9.662 14.716 1.00 75.62 91 ALA A N 1
ATOM 727 C CA . ALA A 1 91 ? 9.046 9.416 13.654 1.00 75.62 91 ALA A CA 1
ATOM 728 C C . ALA A 1 91 ? 9.897 8.190 14.016 1.00 75.62 91 ALA A C 1
ATOM 730 O O . ALA A 1 91 ? 10.165 7.945 15.198 1.00 75.62 91 ALA A O 1
ATOM 731 N N . GLU A 1 92 ? 10.295 7.427 13.001 1.00 72.88 92 GLU A N 1
ATOM 732 C CA . GLU A 1 92 ? 11.293 6.375 13.167 1.00 72.88 92 GLU A CA 1
ATOM 733 C C . GLU A 1 92 ? 12.559 6.981 13.787 1.00 72.88 92 GLU A C 1
ATOM 735 O O . GLU A 1 92 ? 12.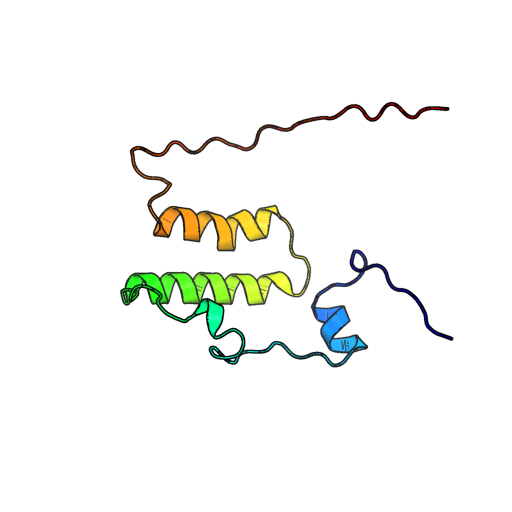977 8.083 13.429 1.00 72.88 92 GLU A O 1
ATOM 740 N N . TYR A 1 93 ? 13.139 6.282 14.760 1.00 67.56 93 TYR A N 1
ATOM 741 C CA . TYR A 1 93 ? 14.443 6.628 15.309 1.00 67.56 93 TYR A CA 1
ATOM 742 C C . TYR A 1 93 ? 15.477 5.701 14.684 1.00 67.56 93 TYR A C 1
ATOM 744 O O . TYR A 1 93 ? 15.282 4.488 14.617 1.00 67.56 93 TYR A O 1
ATOM 752 N N . GLU A 1 94 ? 16.571 6.283 14.214 1.00 68.56 94 GLU A N 1
ATOM 753 C CA . GLU A 1 94 ? 17.664 5.529 13.620 1.00 68.56 94 GLU A CA 1
ATOM 754 C C . GLU A 1 94 ? 18.336 4.667 14.699 1.00 68.56 94 GLU A C 1
ATOM 756 O O . GLU A 1 94 ? 18.742 5.163 15.754 1.00 68.56 94 GLU A O 1
ATOM 761 N N . VAL A 1 95 ? 18.425 3.358 14.457 1.00 72.56 95 VAL A N 1
ATOM 762 C CA . VAL A 1 95 ? 19.153 2.423 15.322 1.00 72.56 95 VAL A CA 1
ATOM 763 C C . VAL A 1 95 ? 20.431 2.027 14.595 1.00 72.56 95 VAL A C 1
ATOM 765 O O . VAL A 1 95 ? 20.404 1.192 13.696 1.00 72.56 95 VAL A O 1
ATOM 768 N N . SER A 1 96 ? 21.556 2.628 14.985 1.00 71.44 96 SER A N 1
ATOM 769 C CA . SER A 1 96 ? 22.876 2.206 14.511 1.00 71.44 96 SER A CA 1
ATOM 770 C C . SER A 1 96 ? 23.358 1.025 15.352 1.00 71.44 96 SER A C 1
ATOM 772 O O . SER A 1 96 ? 23.590 1.162 16.554 1.00 71.44 96 SER A O 1
ATOM 774 N N . LEU A 1 97 ? 23.465 -0.151 14.731 1.00 72.56 97 LEU A N 1
ATOM 775 C CA . LEU A 1 97 ? 24.111 -1.315 15.331 1.00 72.56 97 LEU A CA 1
ATOM 776 C C . LEU A 1 97 ? 25.584 -1.310 14.899 1.00 72.56 97 LEU A C 1
ATOM 778 O O . LEU A 1 97 ? 25.846 -1.475 13.706 1.00 72.56 97 LEU A O 1
ATOM 782 N N . PRO A 1 98 ? 26.552 -1.123 15.814 1.00 68.81 98 PRO A N 1
ATOM 783 C CA . PRO A 1 98 ? 27.955 -1.286 15.470 1.00 68.81 98 PRO A CA 1
ATOM 784 C C . PRO A 1 98 ? 28.197 -2.756 15.124 1.00 68.81 98 PRO A C 1
ATOM 786 O O . PRO A 1 98 ? 28.007 -3.646 15.953 1.00 68.81 98 PRO A O 1
ATOM 789 N N . ILE A 1 99 ? 28.583 -3.011 13.879 1.00 71.81 99 ILE A N 1
ATOM 790 C CA . ILE A 1 99 ? 29.080 -4.315 13.456 1.00 71.81 99 ILE A CA 1
ATOM 791 C C . ILE A 1 99 ? 30.560 -4.320 13.841 1.00 71.81 99 ILE A C 1
ATOM 793 O O . ILE A 1 99 ? 31.360 -3.627 13.218 1.00 71.81 99 ILE A O 1
ATOM 797 N N . GLU A 1 100 ? 30.921 -5.030 14.910 1.00 68.00 100 GLU A N 1
ATOM 798 C CA . GLU A 1 100 ? 32.325 -5.370 15.147 1.00 68.00 100 GLU A CA 1
ATOM 799 C C . GLU A 1 100 ? 32.719 -6.431 14.120 1.00 68.00 100 GLU A C 1
ATOM 801 O O . GLU A 1 100 ? 32.289 -7.585 14.212 1.00 68.00 100 GLU A O 1
ATOM 806 N N . ASP A 1 101 ? 33.524 -6.037 13.133 1.00 64.62 101 ASP A N 1
ATOM 807 C CA . ASP A 1 101 ? 34.265 -6.997 12.324 1.00 64.62 101 ASP A CA 1
ATOM 808 C C . ASP A 1 101 ? 35.196 -7.767 13.268 1.00 64.62 101 ASP A C 1
ATOM 810 O O . ASP A 1 101 ? 36.098 -7.203 13.889 1.00 64.62 101 ASP A O 1
ATOM 814 N N . LYS A 1 102 ? 34.933 -9.064 13.436 1.00 54.53 102 LYS A N 1
ATOM 815 C CA . LYS A 1 102 ? 35.904 -9.971 14.044 1.00 54.53 102 LYS A CA 1
ATOM 816 C C . LYS A 1 102 ? 36.935 -10.325 12.978 1.00 54.53 102 LYS A C 1
ATOM 818 O O . LYS A 1 102 ? 36.578 -11.005 12.016 1.00 54.53 102 LYS A O 1
ATOM 823 N N . ASP A 1 103 ? 38.162 -9.851 13.185 1.00 58.94 103 ASP A N 1
ATOM 824 C CA . ASP A 1 103 ? 39.375 -10.284 12.474 1.00 58.94 103 ASP A CA 1
ATOM 825 C C . ASP A 1 103 ? 39.569 -11.813 12.511 1.00 58.94 103 ASP A C 1
ATOM 827 O O . ASP A 1 103 ? 39.256 -12.442 13.557 1.00 58.94 103 ASP A O 1
#

Foldseek 3Di:
DDDDDDPVVDAPLNCCVVVVDDDDPDPCPPVVVVPPDDDDDPVLVVLVVQLVVLCVVVRRPDDDVVSCCVSPVVSVCVSVCCVPPPHDDDPDDDDDDDDPPDD

Radius of gyration: 19.06 Å; chains: 1; bounding box: 57×34×41 Å

Sequ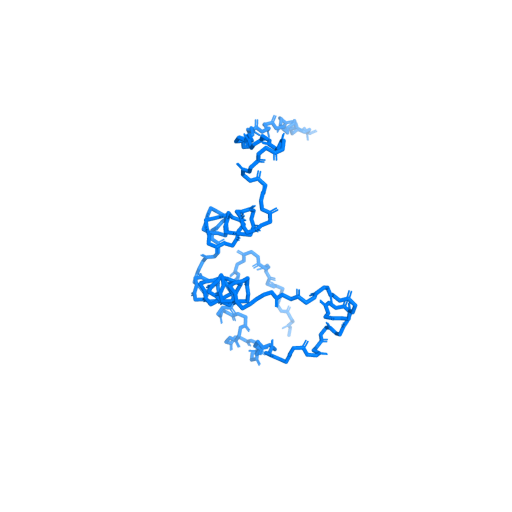ence (103 aa):
MATIISPSKLSLSDVEDKFKLQEVIDPEFFPECVENLPQLSEIERQMLDRAKANYKYLSKDLVLEDLVKMVVVSPLLDLAGFYQPPFKVKAEYEVSLPIEDKD

pLDDT: mean 84.1, std 9.41, range [54.53, 95.5]